Protein AF-A0A7R9L959-F1 (afdb_monomer)

Solvent-accessible surface area (backbone atoms only — not comparable to full-atom values): 9133 Å² total; per-residue (Å²): 113,77,64,61,58,56,49,59,54,50,55,50,51,53,50,53,58,52,48,51,63,54,48,69,73,56,46,63,72,57,65,75,70,68,84,83,78,97,58,91,73,80,45,83,84,72,53,54,70,70,58,52,45,56,57,59,67,69,55,82,43,63,62,61,57,57,52,44,44,70,73,40,75,67,43,30,55,50,46,50,56,55,34,36,68,31,40,66,49,68,44,78,71,66,51,75,53,90,87,46,72,68,85,47,48,67,58,52,50,60,53,53,72,45,27,76,47,47,74,46,76,47,59,92,59,58,88,54,86,70,50,72,66,35,51,50,53,49,49,56,57,49,50,53,46,61,55,67,74,76,115

pLDDT: mean 70.68, std 18.82, range [36.5, 96.06]

Secondary structure (DSSP, 8-state):
-HHHHHHHHHHHHHHHHHHHHHHHHHHHHHHTT-----S----GGGS-HHHHHHHHHT---HHHHHHHTTT-HHHHHHHHHHHHH--EEE-TTTS-STTPPP--HHHHHHHHTT-TT--EEE-TT--S---HHHHHHHHHHHHHHHHTT--

Nearest PDB structures (foldseek):
  1fs2-assembly1_C  TM=5.679E-01  e=2.704E-03  Homo sapiens
  6brp-assembly2_D  TM=5.091E-01  e=4.874E-02  Oryza sativa Japonica Group
  6brp-assembly1_B  TM=5.117E-01  e=6.509E-02  Oryza sativa Japonica Group
  6brq-assembly1_B  TM=5.100E-01  e=6.896E-02  Oryza sativa Japonica Group
  6brq-assembly2_D  TM=4.886E-01  e=6.509E-02  Oryza sativa Japonica Group

Foldseek 3Di:
DVVVVVVVVVVVVVLVVVVCVVCVPPVVVVVVPDPDDPDPPCDPVNDDLVVVLVVLLPDLEPVVLVVQCVPDPSSVVSSLVVQQPDQEEECQPHQPPPPRDQDALVNLLVSLVSNNNHQYYHCPPRPDDHDPSSVVSCVVSVVVNVVVVVD

Radius of gyration: 18.34 Å; Cα contacts (8 Å, |Δi|>4): 101; chains: 1; bounding box: 55×43×45 Å

Sequence (151 aa):
MKAEVQELSRERVLCDEYRNRYLDQNISDFVLSHKRVDESVATFDDLDDDVILHIFAQLENLVDQTVLELVCKRWQSLMARIWSTRSHLSFTSTFFRFEAPALKSETLFAILKKCLNLKSIDLKHVTNFLDFKALEIIGIICLFLFMAFLL

Organism: NCBI:txid1979941

Structure (mmCIF, N/CA/C/O backbone):
data_AF-A0A7R9L959-F1
#
_entry.id   AF-A0A7R9L959-F1
#
loop_
_atom_site.group_PDB
_atom_site.id
_atom_site.type_symbol
_atom_site.label_atom_id
_atom_site.label_alt_id
_atom_site.label_comp_id
_atom_site.label_asym_id
_atom_site.label_entity_id
_atom_site.label_seq_id
_atom_site.pdbx_PDB_ins_code
_atom_site.Cartn_x
_atom_site.Cartn_y
_atom_site.Cartn_z
_atom_site.occupancy
_atom_site.B_iso_or_equiv
_atom_site.auth_seq_id
_atom_site.auth_comp_id
_atom_site.auth_asym_id
_atom_site.auth_atom_id
_atom_site.pdbx_PDB_model_num
ATOM 1 N N . MET A 1 1 ? 5.484 25.513 8.652 1.00 47.25 1 MET A N 1
ATOM 2 C CA . MET A 1 1 ? 6.747 25.637 7.888 1.00 47.25 1 MET A CA 1
ATOM 3 C C . MET A 1 1 ? 7.966 24.954 8.516 1.00 47.25 1 MET A C 1
ATOM 5 O O . MET A 1 1 ? 8.517 24.099 7.848 1.00 47.25 1 MET A O 1
ATOM 9 N N . LYS A 1 2 ? 8.422 25.250 9.752 1.00 39.66 2 LYS A N 1
ATOM 10 C CA . LYS A 1 2 ? 9.581 24.514 10.332 1.00 39.66 2 LYS A CA 1
ATOM 11 C C . LYS A 1 2 ? 9.269 23.061 10.743 1.00 39.66 2 LYS A C 1
ATOM 13 O O . LYS A 1 2 ? 10.146 22.218 10.628 1.00 39.66 2 LYS A O 1
ATOM 18 N N . ALA A 1 3 ? 8.033 22.768 11.157 1.00 40.25 3 ALA A N 1
ATOM 19 C CA . ALA A 1 3 ? 7.613 21.419 11.554 1.00 40.25 3 ALA A CA 1
ATOM 20 C C . ALA A 1 3 ? 7.490 20.443 10.360 1.00 40.25 3 ALA A C 1
ATOM 22 O O . ALA A 1 3 ? 8.040 19.352 10.418 1.00 40.25 3 ALA A O 1
ATOM 23 N N . GLU A 1 4 ? 6.890 20.865 9.240 1.00 36.50 4 GLU A N 1
ATOM 24 C CA . GLU A 1 4 ? 6.737 20.025 8.031 1.00 36.50 4 GLU A CA 1
ATOM 25 C C . GLU A 1 4 ? 8.073 19.624 7.391 1.00 36.50 4 GLU A C 1
ATOM 27 O O . GLU A 1 4 ? 8.234 18.499 6.929 1.00 36.50 4 GLU A O 1
ATOM 32 N N . VAL A 1 5 ? 9.068 20.519 7.390 1.00 43.41 5 VAL A N 1
ATOM 33 C CA . VAL A 1 5 ? 10.411 20.210 6.860 1.00 43.41 5 VAL A CA 1
ATOM 34 C C . VAL A 1 5 ? 11.127 19.173 7.736 1.00 43.41 5 VAL A C 1
ATOM 36 O O . VAL A 1 5 ? 11.916 18.362 7.244 1.00 43.41 5 VAL A O 1
ATOM 39 N N . GLN A 1 6 ? 10.835 19.169 9.037 1.00 41.03 6 GLN A N 1
ATOM 40 C CA . GLN A 1 6 ? 11.422 18.241 9.999 1.00 41.03 6 GLN A CA 1
ATOM 41 C C . GLN A 1 6 ? 10.757 16.855 9.956 1.00 41.03 6 GLN A C 1
ATOM 43 O O . GLN A 1 6 ? 11.398 15.851 10.253 1.00 41.03 6 GLN A O 1
ATOM 48 N N . GLU A 1 7 ? 9.496 16.787 9.538 1.00 41.47 7 GLU A N 1
ATOM 49 C CA . GLU A 1 7 ? 8.744 15.541 9.363 1.00 41.47 7 GLU A CA 1
ATOM 50 C C . GLU A 1 7 ? 9.124 14.839 8.046 1.00 41.47 7 GLU A C 1
ATOM 52 O O . GLU A 1 7 ? 9.487 13.663 8.061 1.00 41.47 7 GLU A O 1
ATOM 57 N N . LEU A 1 8 ? 9.241 15.597 6.946 1.00 41.47 8 LEU A N 1
ATOM 58 C CA . LEU A 1 8 ? 9.732 15.110 5.644 1.00 41.47 8 LEU A CA 1
ATOM 59 C C . LEU A 1 8 ? 11.175 14.580 5.689 1.00 41.47 8 LEU A C 1
ATOM 61 O O . LEU A 1 8 ? 11.536 13.654 4.960 1.00 41.47 8 LEU A O 1
ATOM 65 N N . SER A 1 9 ? 12.028 15.171 6.530 1.00 41.94 9 SER A N 1
ATOM 66 C CA . SER A 1 9 ? 13.400 14.685 6.734 1.00 41.94 9 SER A CA 1
ATOM 67 C C . SER A 1 9 ? 13.437 13.408 7.577 1.00 41.94 9 SER A C 1
ATOM 69 O O . SER A 1 9 ? 14.272 12.544 7.326 1.00 41.94 9 SER A O 1
ATOM 71 N N . ARG A 1 10 ? 12.500 13.233 8.514 1.00 39.97 10 ARG A N 1
ATOM 72 C CA . ARG A 1 10 ? 12.392 12.029 9.350 1.00 39.97 10 ARG A CA 1
ATOM 73 C C . ARG A 1 10 ? 11.822 10.833 8.583 1.00 39.97 10 ARG A C 1
ATOM 75 O O . ARG A 1 10 ? 12.295 9.715 8.774 1.00 39.97 10 ARG A O 1
ATOM 82 N N . GLU A 1 11 ? 10.873 11.072 7.678 1.00 38.41 11 GLU A N 1
ATOM 83 C CA . GLU A 1 11 ? 10.348 10.050 6.762 1.00 38.41 11 GLU A CA 1
ATOM 84 C C . GLU A 1 11 ? 11.412 9.540 5.779 1.00 38.41 11 GLU A C 1
ATOM 86 O O . GLU A 1 11 ? 11.492 8.333 5.547 1.00 38.41 11 GLU A O 1
ATOM 91 N N . ARG A 1 12 ? 12.283 10.421 5.258 1.00 41.56 12 ARG A N 1
ATOM 92 C CA . ARG A 1 12 ? 13.415 10.003 4.406 1.00 41.56 12 ARG A CA 1
ATOM 93 C C . ARG A 1 12 ? 14.405 9.112 5.146 1.00 41.56 12 ARG A C 1
ATOM 95 O O . ARG A 1 12 ? 14.790 8.079 4.614 1.00 41.56 12 ARG A O 1
ATOM 102 N N . VAL A 1 13 ? 14.766 9.477 6.377 1.00 46.50 13 VAL A N 1
ATOM 103 C CA . VAL A 1 13 ? 15.719 8.702 7.189 1.00 46.50 13 VAL A CA 1
ATOM 104 C C . VAL A 1 13 ? 15.177 7.304 7.495 1.00 46.50 13 VAL A C 1
ATOM 106 O O . VAL A 1 13 ? 15.909 6.329 7.365 1.00 46.50 13 VAL A O 1
ATOM 109 N N . LEU A 1 14 ? 13.887 7.182 7.827 1.00 45.12 14 LEU A N 1
ATOM 110 C CA . LEU A 1 14 ? 13.252 5.877 8.037 1.00 45.12 14 LEU A CA 1
ATOM 111 C C . LEU A 1 14 ? 13.195 5.043 6.750 1.00 45.12 14 LEU A C 1
ATOM 113 O O . LEU A 1 14 ? 13.412 3.836 6.817 1.00 45.12 14 LEU A O 1
ATOM 117 N N . CYS A 1 15 ? 12.953 5.661 5.588 1.00 48.62 15 CYS A N 1
ATOM 118 C CA . CYS A 1 15 ? 12.995 4.963 4.299 1.00 48.62 15 CYS A CA 1
ATOM 119 C C . CYS A 1 15 ? 14.398 4.442 3.971 1.00 48.62 15 CYS A C 1
ATOM 121 O O . CYS A 1 15 ? 14.521 3.302 3.534 1.00 48.62 15 CYS A O 1
ATOM 123 N N . ASP A 1 16 ? 15.447 5.230 4.215 1.00 41.59 16 ASP A N 1
ATOM 124 C CA . ASP A 1 16 ? 16.832 4.820 3.959 1.00 41.59 16 ASP A CA 1
ATOM 125 C C . ASP A 1 16 ? 17.279 3.699 4.911 1.00 41.59 16 ASP A C 1
ATOM 127 O O . ASP A 1 16 ? 17.926 2.738 4.495 1.00 41.59 16 ASP A O 1
ATOM 131 N N . GLU A 1 17 ? 16.876 3.761 6.180 1.00 48.75 17 GLU A N 1
ATOM 132 C CA . GLU A 1 17 ? 17.204 2.730 7.167 1.00 48.75 17 GLU A CA 1
ATOM 133 C C . GLU A 1 17 ? 16.477 1.400 6.888 1.00 48.75 17 GLU A C 1
ATOM 135 O O . GLU A 1 17 ? 17.056 0.322 7.045 1.00 48.75 17 GLU A O 1
ATOM 140 N N . TYR A 1 18 ? 15.225 1.464 6.421 1.00 46.84 18 TYR A N 1
ATOM 141 C CA . TYR A 1 18 ? 14.450 0.288 6.013 1.00 46.84 18 TYR A CA 1
ATOM 142 C C . TYR A 1 18 ? 14.968 -0.304 4.694 1.00 46.84 18 TYR A C 1
ATOM 144 O O . TYR A 1 18 ? 15.086 -1.523 4.561 1.00 46.84 18 TYR A O 1
ATOM 152 N N . ARG A 1 19 ? 15.347 0.563 3.745 1.00 46.56 19 ARG A N 1
ATOM 153 C CA . ARG A 1 19 ? 15.985 0.202 2.473 1.00 46.56 19 ARG A CA 1
ATOM 154 C C . ARG A 1 19 ? 17.288 -0.559 2.699 1.00 46.56 19 ARG A C 1
ATOM 156 O O . ARG A 1 19 ? 17.467 -1.625 2.119 1.00 46.56 19 ARG A O 1
ATOM 163 N N . ASN A 1 20 ? 18.160 -0.064 3.574 1.00 48.34 20 ASN A N 1
ATOM 164 C CA . ASN A 1 20 ? 19.446 -0.710 3.844 1.00 48.34 20 ASN A CA 1
ATOM 165 C C . ASN A 1 20 ? 19.270 -2.085 4.512 1.00 48.34 20 ASN A C 1
ATOM 167 O O . ASN A 1 20 ? 19.891 -3.052 4.083 1.00 48.34 20 ASN A O 1
ATOM 171 N N . ARG A 1 21 ? 18.339 -2.229 5.470 1.00 53.69 21 ARG A N 1
ATOM 172 C CA . ARG A 1 21 ? 18.080 -3.534 6.114 1.00 53.69 21 ARG A CA 1
ATOM 173 C C . ARG A 1 21 ? 17.546 -4.606 5.160 1.00 53.69 21 ARG A C 1
ATOM 175 O O . ARG A 1 21 ? 17.832 -5.782 5.368 1.00 53.69 21 ARG A O 1
ATOM 182 N N . TYR A 1 22 ? 16.763 -4.227 4.149 1.00 46.50 22 TYR A N 1
ATOM 183 C CA . TYR A 1 22 ? 16.167 -5.185 3.209 1.00 46.50 22 TYR A CA 1
ATOM 184 C C . TYR A 1 22 ? 17.113 -5.566 2.062 1.00 46.50 22 TYR A C 1
ATOM 186 O O . TYR A 1 22 ? 17.120 -6.717 1.624 1.00 46.50 22 TYR A O 1
ATOM 194 N N . LEU A 1 23 ? 17.925 -4.614 1.587 1.00 51.03 23 LEU A N 1
ATOM 195 C CA . LEU A 1 23 ? 18.895 -4.851 0.515 1.00 51.03 23 LEU A CA 1
ATOM 196 C C . LEU A 1 23 ? 20.088 -5.691 1.004 1.00 51.03 23 LEU A C 1
ATOM 198 O O . LEU A 1 23 ? 20.521 -6.586 0.278 1.00 51.03 23 LEU A O 1
ATOM 202 N N . ASP A 1 24 ? 20.559 -5.473 2.237 1.00 49.97 24 ASP A N 1
ATOM 203 C CA . ASP A 1 24 ? 21.745 -6.161 2.770 1.00 49.97 24 ASP A CA 1
ATOM 204 C C . ASP A 1 24 ? 21.529 -7.666 3.003 1.00 49.97 24 ASP A C 1
ATOM 206 O O . ASP A 1 24 ? 22.473 -8.444 2.880 1.00 49.97 24 ASP A O 1
ATOM 210 N N . GLN A 1 25 ? 20.299 -8.106 3.300 1.00 47.03 25 GLN A N 1
ATOM 211 C CA . GLN A 1 25 ? 20.020 -9.520 3.594 1.00 47.03 25 GLN A CA 1
ATOM 212 C C . GLN A 1 25 ? 19.622 -10.363 2.375 1.00 47.03 25 GLN A C 1
ATOM 214 O O . GLN A 1 25 ? 19.789 -11.575 2.427 1.00 47.03 25 GLN A O 1
ATOM 219 N N . ASN A 1 26 ? 19.124 -9.766 1.283 1.00 47.81 26 ASN A N 1
ATOM 220 C CA . ASN A 1 26 ? 18.545 -10.533 0.166 1.00 47.81 26 ASN A CA 1
ATOM 221 C C . ASN A 1 26 ? 19.294 -10.395 -1.172 1.00 47.81 26 ASN A C 1
ATOM 223 O O . ASN A 1 26 ? 19.163 -11.266 -2.030 1.00 47.81 26 ASN A O 1
ATOM 227 N N . ILE A 1 27 ? 20.078 -9.331 -1.386 1.00 52.22 27 ILE A N 1
ATOM 228 C CA . ILE A 1 27 ? 20.747 -9.108 -2.683 1.00 52.22 27 ILE A 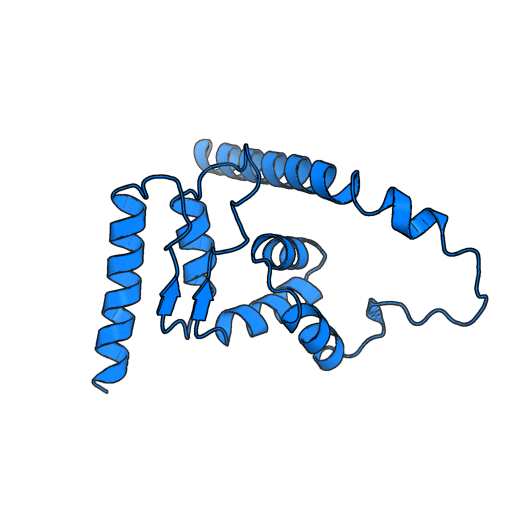CA 1
ATOM 229 C C . ILE A 1 27 ? 22.098 -9.820 -2.765 1.00 52.22 27 ILE A C 1
ATOM 231 O O . ILE A 1 27 ? 22.450 -10.330 -3.831 1.00 52.22 27 ILE A O 1
ATOM 235 N N . SER A 1 28 ? 22.838 -9.890 -1.654 1.00 50.97 28 SER A N 1
ATOM 236 C CA . SER A 1 28 ? 24.189 -10.467 -1.635 1.00 50.97 28 SER A CA 1
ATOM 237 C C . SER A 1 28 ? 24.202 -11.926 -2.111 1.00 50.97 28 SER A C 1
ATOM 239 O O . SER A 1 28 ? 25.038 -12.298 -2.935 1.00 50.97 28 SER A O 1
ATOM 241 N N . ASP A 1 29 ? 23.227 -12.730 -1.684 1.00 50.69 29 ASP A N 1
ATOM 242 C CA . ASP A 1 29 ? 23.160 -14.155 -2.034 1.00 50.69 29 ASP A CA 1
ATOM 243 C C . ASP A 1 29 ? 22.662 -14.393 -3.469 1.00 50.69 29 ASP A C 1
ATOM 245 O O . ASP A 1 29 ? 23.081 -15.341 -4.137 1.00 50.69 29 ASP A O 1
ATOM 249 N N . PHE A 1 30 ? 21.816 -13.502 -3.991 1.00 51.12 30 PHE A N 1
ATOM 250 C CA . PHE A 1 30 ? 21.276 -13.622 -5.344 1.00 51.12 30 PHE A CA 1
ATOM 251 C C . PHE A 1 30 ? 22.302 -13.210 -6.413 1.00 51.12 30 PHE A C 1
ATOM 253 O O . PHE A 1 30 ? 22.508 -13.931 -7.392 1.00 51.12 30 PHE A O 1
ATOM 260 N N . VAL A 1 31 ? 23.010 -12.094 -6.203 1.00 53.72 31 VAL A N 1
ATOM 261 C CA . VAL A 1 31 ? 23.960 -11.522 -7.179 1.00 53.72 31 VAL A CA 1
ATOM 262 C C . VAL A 1 31 ? 25.221 -12.378 -7.345 1.00 53.72 31 VAL A C 1
ATOM 264 O O . VAL A 1 31 ? 25.792 -12.429 -8.435 1.00 53.72 31 VAL A O 1
ATOM 267 N N . LEU A 1 32 ? 25.645 -13.108 -6.309 1.00 52.00 32 LEU A N 1
ATOM 268 C CA . LEU A 1 32 ? 26.850 -13.947 -6.366 1.00 52.00 32 LEU A CA 1
ATOM 269 C C . LEU A 1 32 ? 26.670 -15.258 -7.158 1.00 52.00 32 LEU A C 1
ATOM 271 O O . LEU A 1 32 ? 27.669 -15.888 -7.509 1.00 52.00 32 LEU A O 1
ATOM 275 N N . SER A 1 33 ? 25.433 -15.660 -7.480 1.00 52.12 33 SER A N 1
ATOM 276 C CA . SER A 1 33 ? 25.145 -16.949 -8.134 1.00 52.12 33 SER A CA 1
ATOM 277 C C . SER A 1 33 ? 25.050 -16.899 -9.668 1.00 52.12 33 SER A C 1
ATOM 279 O O . SER A 1 33 ? 25.202 -17.935 -10.314 1.00 52.12 33 SER A O 1
ATOM 281 N N . HIS A 1 34 ? 24.872 -15.724 -10.284 1.00 54.03 34 HIS A N 1
ATOM 282 C CA . HIS A 1 34 ? 24.628 -15.604 -11.729 1.00 54.03 34 HIS A CA 1
ATOM 283 C C . HIS A 1 34 ? 25.808 -14.957 -12.469 1.00 54.03 34 HIS A C 1
ATOM 285 O O . HIS A 1 34 ? 25.824 -13.767 -12.784 1.00 54.03 34 HIS A O 1
ATOM 291 N N . LYS A 1 35 ? 26.829 -15.766 -12.779 1.00 51.34 35 LYS A N 1
ATOM 292 C CA . LYS A 1 35 ? 27.913 -15.373 -13.693 1.00 51.34 35 LYS A CA 1
ATOM 293 C C . LYS A 1 35 ? 27.463 -15.474 -15.160 1.00 51.34 35 LYS A C 1
ATOM 295 O O . LYS A 1 35 ? 27.282 -16.571 -15.667 1.00 51.34 35 LYS A O 1
ATOM 300 N N . ARG A 1 36 ? 27.397 -14.294 -15.794 1.00 60.00 36 ARG A N 1
ATOM 301 C CA . ARG A 1 36 ? 27.484 -13.925 -17.229 1.00 60.00 36 ARG A CA 1
ATOM 302 C C . ARG A 1 36 ? 26.728 -14.783 -18.255 1.00 60.00 36 ARG A C 1
ATOM 304 O O . ARG A 1 36 ? 27.211 -15.833 -18.666 1.00 60.00 36 ARG A O 1
ATOM 311 N N . VAL A 1 37 ? 25.664 -14.196 -18.804 1.00 50.97 37 VAL A N 1
ATOM 312 C CA . VAL A 1 37 ? 25.162 -14.483 -20.154 1.00 50.97 37 VAL A CA 1
ATOM 313 C C . VAL A 1 37 ? 25.296 -13.195 -20.973 1.00 50.97 37 VAL A C 1
ATOM 315 O O . VAL A 1 37 ? 24.756 -12.163 -20.584 1.00 50.97 37 VAL A O 1
ATOM 318 N N . ASP A 1 38 ? 26.085 -13.255 -22.047 1.00 56.78 38 ASP A N 1
ATOM 319 C CA . ASP A 1 38 ? 26.201 -12.225 -23.087 1.00 56.78 38 ASP A CA 1
ATOM 320 C C . ASP A 1 38 ? 25.104 -12.491 -24.134 1.00 56.78 38 ASP A C 1
ATOM 322 O O . ASP A 1 38 ? 25.306 -13.211 -25.105 1.00 56.78 38 ASP A O 1
ATOM 326 N N . GLU A 1 39 ? 23.921 -11.940 -23.900 1.00 53.19 39 GLU A N 1
ATOM 327 C CA . GLU A 1 39 ? 22.833 -11.726 -24.864 1.00 53.19 39 GLU A CA 1
ATOM 328 C C . GLU A 1 39 ? 22.238 -10.366 -24.488 1.00 53.19 39 GLU A C 1
ATOM 330 O O . GLU A 1 39 ? 22.351 -9.990 -23.324 1.00 53.19 39 GLU A O 1
ATOM 335 N N . SER A 1 40 ? 21.680 -9.583 -25.421 1.00 56.38 40 SER A N 1
ATOM 336 C CA . SER A 1 40 ? 2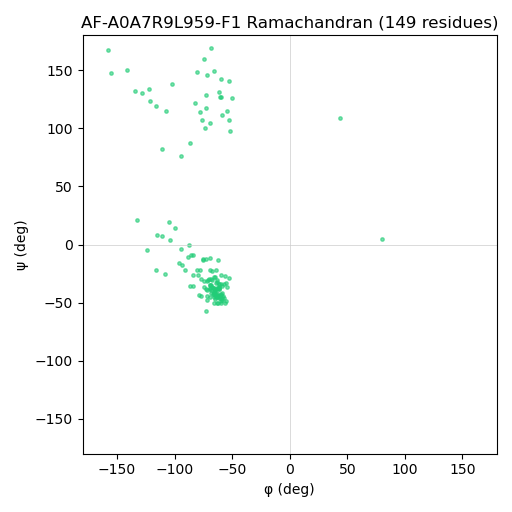1.096 -8.268 -25.105 1.00 56.38 40 SER A CA 1
ATOM 337 C C . SER A 1 40 ? 20.111 -8.419 -23.946 1.00 56.38 40 SER A C 1
ATOM 339 O O . SER A 1 40 ? 18.995 -8.899 -24.148 1.00 56.38 40 SER A O 1
ATOM 341 N N . VAL A 1 41 ? 20.563 -8.117 -22.727 1.00 56.38 41 VAL A N 1
ATOM 342 C CA . VAL A 1 41 ? 19.833 -8.485 -21.520 1.00 56.38 41 VAL A CA 1
ATOM 343 C C . VAL A 1 41 ? 18.601 -7.612 -21.530 1.00 56.38 41 VAL A C 1
ATOM 345 O O . VAL A 1 41 ? 18.720 -6.415 -21.284 1.00 56.38 41 VAL A O 1
ATOM 348 N N . ALA A 1 42 ? 17.452 -8.200 -21.871 1.00 63.69 42 ALA A N 1
ATOM 349 C CA . ALA A 1 42 ? 16.167 -7.565 -21.665 1.00 63.69 42 ALA A CA 1
ATOM 350 C C . ALA A 1 42 ? 16.145 -7.155 -20.194 1.00 63.69 42 ALA A C 1
ATOM 352 O O . ALA A 1 42 ? 16.160 -7.993 -19.286 1.00 63.69 42 ALA A O 1
ATOM 353 N N . THR A 1 43 ? 16.263 -5.857 -19.968 1.00 80.12 43 THR A N 1
ATOM 354 C CA . THR A 1 43 ? 16.253 -5.298 -18.632 1.00 80.12 43 THR A CA 1
ATOM 355 C C . THR A 1 43 ? 14.820 -5.344 -18.130 1.00 80.12 43 THR A C 1
ATOM 357 O O . THR A 1 43 ? 13.867 -5.427 -18.905 1.00 80.12 43 THR A O 1
ATOM 360 N N . PHE A 1 44 ? 14.631 -5.277 -16.814 1.00 79.81 44 PHE A N 1
ATOM 361 C CA . PHE A 1 44 ? 13.280 -5.176 -16.260 1.00 79.81 44 PHE A CA 1
ATOM 362 C C . PHE A 1 44 ? 12.515 -3.967 -16.836 1.00 79.81 44 PHE A C 1
ATOM 364 O O . PHE A 1 44 ? 11.291 -3.995 -16.941 1.00 79.81 44 PHE A O 1
ATOM 371 N N . ASP A 1 45 ? 13.240 -2.924 -17.251 1.00 83.62 45 ASP A N 1
ATOM 372 C CA . ASP A 1 45 ? 12.674 -1.734 -17.878 1.00 83.62 45 ASP A CA 1
ATOM 373 C C . ASP A 1 45 ? 12.106 -2.000 -19.284 1.00 83.62 45 ASP A C 1
ATOM 375 O O . ASP A 1 45 ? 11.211 -1.270 -19.710 1.00 83.62 45 ASP A O 1
ATOM 379 N N . ASP A 1 46 ? 12.538 -3.066 -19.961 1.00 87.81 46 ASP A N 1
ATOM 380 C CA . ASP A 1 46 ? 12.056 -3.450 -21.295 1.00 87.81 46 ASP A CA 1
ATOM 381 C C . ASP A 1 46 ? 10.758 -4.278 -21.256 1.00 87.81 46 ASP A C 1
ATOM 383 O O . ASP A 1 46 ? 10.151 -4.530 -22.295 1.00 87.81 46 ASP A O 1
ATOM 387 N N . LEU A 1 47 ? 10.314 -4.713 -20.070 1.00 90.38 47 LEU A N 1
ATOM 388 C CA . LEU A 1 47 ? 9.068 -5.467 -19.909 1.00 90.38 47 LEU A CA 1
ATOM 389 C C . LEU A 1 47 ? 7.847 -4.567 -20.106 1.00 90.38 47 LEU A C 1
ATOM 391 O O . LEU A 1 47 ? 7.855 -3.416 -19.678 1.00 90.38 47 LEU A O 1
ATOM 395 N N . ASP A 1 48 ? 6.762 -5.107 -20.661 1.00 94.38 48 ASP A N 1
ATOM 396 C CA . ASP A 1 48 ? 5.478 -4.406 -20.732 1.00 94.38 48 ASP A CA 1
ATOM 397 C C . ASP A 1 48 ? 4.870 -4.181 -19.339 1.00 94.38 48 ASP A C 1
ATOM 399 O O . ASP A 1 48 ? 5.012 -4.999 -18.425 1.00 94.38 48 ASP A O 1
ATOM 403 N N . ASP A 1 49 ? 4.120 -3.086 -19.193 1.00 95.06 49 ASP A N 1
ATOM 404 C CA . ASP A 1 49 ? 3.442 -2.727 -17.940 1.00 95.06 49 ASP A CA 1
ATOM 405 C C . ASP A 1 49 ? 2.545 -3.856 -17.411 1.00 95.06 49 ASP A C 1
ATOM 407 O O . ASP A 1 49 ? 2.484 -4.072 -16.202 1.00 95.06 49 ASP A O 1
ATOM 411 N N . ASP A 1 50 ? 1.880 -4.600 -18.297 1.00 93.56 50 ASP A N 1
ATOM 412 C CA . ASP A 1 50 ? 1.000 -5.707 -17.913 1.00 93.56 50 ASP A CA 1
ATOM 413 C C . ASP A 1 50 ? 1.780 -6.898 -17.334 1.00 93.56 50 ASP A C 1
ATOM 415 O O . ASP A 1 50 ? 1.323 -7.532 -16.380 1.00 93.56 50 ASP A O 1
ATOM 419 N N . VAL A 1 51 ? 2.989 -7.163 -17.841 1.00 93.62 51 VAL A N 1
ATOM 420 C CA . VAL A 1 51 ? 3.880 -8.202 -17.301 1.00 93.62 51 VAL A CA 1
ATOM 421 C C . VAL A 1 51 ? 4.388 -7.787 -15.924 1.00 93.62 51 VAL A C 1
ATOM 423 O O . VAL A 1 51 ? 4.338 -8.574 -14.979 1.00 93.62 51 VAL A O 1
ATOM 426 N N . ILE A 1 52 ? 4.813 -6.530 -15.781 1.00 93.88 52 ILE A N 1
ATOM 427 C CA . ILE A 1 52 ? 5.273 -5.979 -14.502 1.00 93.88 52 ILE A CA 1
ATOM 428 C C . ILE A 1 52 ? 4.147 -6.019 -13.462 1.00 93.88 52 ILE A C 1
ATOM 430 O O . ILE A 1 52 ? 4.365 -6.448 -12.330 1.00 93.88 52 ILE A O 1
ATOM 434 N N . LEU A 1 53 ? 2.927 -5.633 -13.844 1.00 93.69 53 LEU A N 1
ATOM 435 C CA . LEU A 1 53 ? 1.752 -5.726 -12.977 1.00 93.69 53 LEU A CA 1
ATOM 436 C C . LEU A 1 53 ? 1.478 -7.157 -12.541 1.00 93.69 53 LEU A C 1
ATOM 438 O O . LEU A 1 53 ? 1.191 -7.382 -11.366 1.00 93.69 53 LEU A O 1
ATOM 442 N N . HIS A 1 54 ? 1.577 -8.115 -13.464 1.00 91.94 54 HIS A N 1
ATOM 443 C CA . HIS A 1 54 ? 1.390 -9.521 -13.140 1.00 91.94 54 HIS A CA 1
ATOM 444 C C . HIS A 1 54 ? 2.413 -9.997 -12.103 1.00 91.94 54 HIS A C 1
ATOM 446 O O . HIS A 1 54 ? 2.022 -10.651 -11.139 1.00 91.94 54 HIS A O 1
ATOM 452 N N . ILE A 1 55 ? 3.687 -9.612 -12.248 1.00 93.00 55 ILE A N 1
ATOM 453 C CA . ILE A 1 55 ? 4.755 -9.915 -11.281 1.00 93.00 55 ILE A CA 1
ATOM 454 C C . ILE A 1 55 ? 4.457 -9.267 -9.922 1.00 93.00 55 ILE A C 1
ATOM 456 O O . ILE A 1 55 ? 4.470 -9.944 -8.896 1.00 93.00 55 ILE A O 1
ATOM 460 N N . PHE A 1 56 ? 4.145 -7.969 -9.895 1.00 93.69 56 PHE A N 1
ATOM 461 C CA . PHE A 1 56 ? 3.869 -7.236 -8.654 1.00 93.69 56 PHE A CA 1
ATOM 462 C C . PHE A 1 56 ? 2.633 -7.760 -7.915 1.00 93.69 56 PHE A C 1
ATOM 464 O O . PHE A 1 56 ? 2.595 -7.746 -6.682 1.00 93.69 56 PHE A O 1
ATOM 471 N N . ALA A 1 57 ? 1.632 -8.249 -8.649 1.00 89.25 57 ALA A N 1
ATOM 472 C CA . ALA A 1 57 ? 0.431 -8.847 -8.078 1.00 89.25 57 ALA A CA 1
ATOM 473 C C . ALA A 1 57 ? 0.706 -10.172 -7.345 1.00 89.25 57 ALA A C 1
ATOM 475 O O . ALA A 1 57 ? -0.069 -10.519 -6.457 1.00 89.25 57 ALA A O 1
ATOM 476 N N . GLN A 1 58 ? 1.803 -10.877 -7.659 1.00 89.06 58 GLN A N 1
ATOM 477 C CA . GLN A 1 58 ? 2.207 -12.096 -6.938 1.00 89.06 58 GLN A CA 1
ATOM 478 C C . GLN A 1 58 ? 2.821 -11.810 -5.561 1.00 89.06 58 GLN A C 1
ATOM 480 O O . GLN A 1 58 ? 3.009 -12.727 -4.765 1.00 89.06 58 GLN A O 1
ATOM 485 N N . LEU A 1 59 ? 3.165 -10.555 -5.256 1.00 86.38 59 LEU A N 1
ATOM 486 C CA . LEU A 1 59 ? 3.714 -10.211 -3.950 1.00 86.38 59 LEU A CA 1
ATOM 487 C C . LEU A 1 59 ? 2.595 -10.188 -2.908 1.00 86.38 59 LEU A C 1
ATOM 489 O O . LEU A 1 59 ? 1.788 -9.266 -2.856 1.00 86.38 59 LEU A O 1
ATOM 493 N N . GLU A 1 60 ? 2.551 -11.185 -2.036 1.00 79.44 60 GLU A N 1
ATOM 494 C CA . GLU A 1 60 ? 1.544 -11.231 -0.968 1.00 79.44 60 GLU A CA 1
ATOM 495 C C . GLU A 1 60 ? 1.885 -10.294 0.202 1.00 79.44 60 GLU A C 1
ATOM 497 O O . GLU A 1 60 ? 1.008 -9.869 0.956 1.00 79.44 60 GLU A O 1
ATOM 502 N N . ASN A 1 61 ? 3.162 -9.934 0.356 1.00 80.31 61 ASN A N 1
ATOM 503 C CA . ASN A 1 61 ? 3.628 -9.085 1.443 1.00 80.31 61 ASN A CA 1
ATOM 504 C C . ASN A 1 61 ? 3.412 -7.591 1.137 1.00 80.31 61 ASN A C 1
ATOM 506 O O . ASN A 1 61 ? 3.950 -7.038 0.176 1.00 80.31 61 ASN A O 1
ATOM 510 N N . LEU A 1 62 ? 2.665 -6.910 2.014 1.00 82.81 62 LEU A N 1
ATOM 511 C CA . LEU A 1 62 ? 2.385 -5.473 1.913 1.00 82.81 62 LEU A CA 1
ATOM 512 C C . LEU A 1 62 ? 3.638 -4.595 2.025 1.00 82.81 62 LEU A C 1
ATOM 514 O O . LEU A 1 62 ? 3.675 -3.510 1.438 1.00 82.81 62 LEU A O 1
ATOM 518 N N . VAL A 1 63 ? 4.653 -5.040 2.772 1.00 81.06 63 VAL A N 1
ATOM 519 C CA . VAL A 1 63 ? 5.922 -4.311 2.906 1.00 81.06 63 VAL A CA 1
ATOM 520 C C . VAL A 1 63 ? 6.633 -4.272 1.561 1.00 81.06 63 VAL A C 1
ATOM 522 O O . VAL A 1 63 ? 6.969 -3.187 1.093 1.00 81.06 63 VAL A O 1
ATOM 525 N N . ASP A 1 64 ? 6.780 -5.427 0.911 1.00 83.69 64 ASP A N 1
ATOM 526 C CA . ASP A 1 64 ? 7.450 -5.540 -0.389 1.00 83.69 64 ASP A CA 1
ATOM 527 C C . ASP A 1 64 ? 6.759 -4.660 -1.431 1.00 83.69 64 ASP A C 1
ATOM 529 O O . ASP A 1 64 ? 7.401 -3.876 -2.125 1.00 83.69 64 ASP A O 1
ATOM 533 N N . GLN A 1 65 ? 5.428 -4.696 -1.458 1.00 88.19 65 GLN A N 1
ATOM 534 C CA . GLN A 1 65 ? 4.627 -3.845 -2.336 1.00 88.19 65 GLN A CA 1
ATOM 535 C C . GLN A 1 65 ? 4.810 -2.349 -2.069 1.00 88.19 65 GLN A C 1
ATOM 537 O O . GLN A 1 65 ? 4.850 -1.559 -3.009 1.00 88.19 65 GLN A O 1
ATOM 542 N N . THR A 1 66 ? 4.953 -1.947 -0.805 1.00 85.44 66 THR A N 1
ATOM 543 C CA . THR A 1 66 ? 5.219 -0.544 -0.458 1.00 85.44 66 THR A CA 1
ATOM 544 C C . THR A 1 66 ? 6.625 -0.126 -0.896 1.00 85.44 66 THR A C 1
ATOM 546 O O . THR A 1 66 ? 6.817 1.004 -1.337 1.00 85.44 66 THR A O 1
ATOM 549 N N . VAL A 1 67 ? 7.606 -1.034 -0.835 1.00 86.88 67 VAL A N 1
ATOM 550 C CA . VAL A 1 67 ? 8.976 -0.780 -1.312 1.00 86.88 67 VAL A CA 1
ATOM 551 C C . VAL A 1 67 ? 9.016 -0.611 -2.833 1.00 86.88 67 VAL A C 1
ATOM 553 O O . VAL A 1 67 ? 9.742 0.258 -3.315 1.00 86.88 67 VAL A O 1
ATOM 556 N N . LEU A 1 68 ? 8.204 -1.357 -3.593 1.00 89.69 68 LEU A N 1
ATOM 557 C CA . LEU A 1 68 ? 8.125 -1.199 -5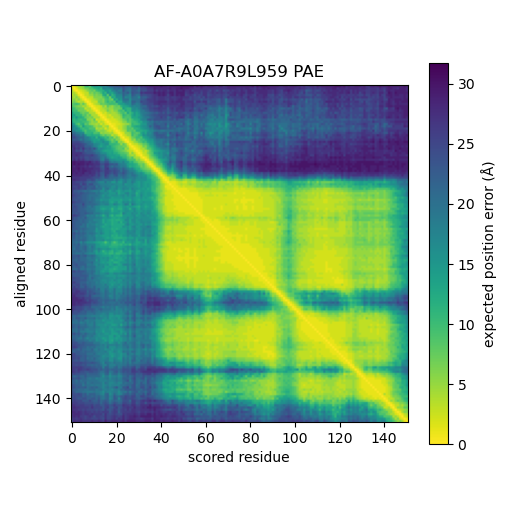.052 1.00 89.69 68 LEU A CA 1
ATOM 558 C C . LEU A 1 68 ? 7.758 0.231 -5.478 1.00 89.69 68 LEU A C 1
ATOM 560 O O . LEU A 1 68 ? 8.267 0.726 -6.483 1.00 89.69 68 LEU A O 1
ATOM 564 N N . GLU A 1 69 ? 6.921 0.925 -4.702 1.00 89.69 69 GLU A N 1
ATOM 565 C CA . GLU A 1 69 ? 6.547 2.319 -4.979 1.00 89.69 69 GLU A CA 1
ATOM 566 C C . GLU A 1 69 ? 7.733 3.291 -4.907 1.00 89.69 69 GLU A C 1
ATOM 568 O O . GLU A 1 69 ? 7.674 4.375 -5.488 1.00 89.69 69 GLU A O 1
ATOM 573 N N . LEU A 1 70 ? 8.804 2.919 -4.200 1.00 87.69 70 LEU A N 1
ATOM 574 C CA . LEU A 1 70 ? 9.986 3.755 -3.991 1.00 87.69 70 LEU A CA 1
ATOM 575 C C . LEU A 1 70 ? 11.042 3.593 -5.092 1.00 87.69 70 LEU A C 1
ATOM 577 O O . LEU A 1 70 ? 11.996 4.368 -5.129 1.00 87.69 70 LEU A O 1
ATOM 581 N N . VAL A 1 71 ? 10.901 2.599 -5.976 1.00 90.38 71 VAL A N 1
ATOM 582 C CA . VAL A 1 71 ? 11.933 2.257 -6.968 1.00 90.38 71 VAL A CA 1
ATOM 583 C C . VAL A 1 71 ? 12.004 3.296 -8.083 1.00 90.38 71 VAL A C 1
ATOM 585 O O . VAL A 1 71 ? 13.052 3.897 -8.311 1.00 90.38 71 VAL A O 1
ATOM 588 N N . CYS A 1 72 ? 10.893 3.535 -8.781 1.00 92.44 72 CYS A N 1
ATOM 589 C CA . CYS A 1 72 ? 10.811 4.553 -9.824 1.00 92.44 72 CYS A CA 1
ATOM 590 C C . CYS A 1 72 ? 9.358 4.995 -10.061 1.00 92.44 72 CYS A C 1
ATOM 592 O O . CYS A 1 72 ? 8.405 4.340 -9.634 1.00 92.44 72 CYS A O 1
ATOM 594 N N . LYS A 1 73 ? 9.167 6.101 -10.796 1.00 94.06 73 LYS A N 1
ATOM 595 C CA . LYS A 1 73 ? 7.829 6.656 -11.088 1.00 94.06 73 LYS A CA 1
ATOM 596 C C . LYS A 1 73 ? 6.920 5.679 -11.837 1.00 94.06 73 LYS A C 1
ATOM 598 O O . LYS A 1 73 ? 5.711 5.677 -11.620 1.00 94.06 73 LYS A O 1
ATOM 603 N N . ARG A 1 74 ? 7.499 4.850 -12.712 1.00 94.88 74 ARG A N 1
ATOM 604 C CA . ARG A 1 74 ? 6.756 3.825 -13.451 1.00 94.88 74 ARG A CA 1
ATOM 605 C C . ARG A 1 74 ? 6.171 2.799 -12.483 1.00 94.88 74 ARG A C 1
ATOM 607 O O . ARG A 1 74 ? 4.968 2.573 -12.498 1.00 94.88 74 ARG A O 1
ATOM 614 N N . TRP A 1 75 ? 6.992 2.267 -11.580 1.00 95.38 75 TRP A N 1
ATOM 615 C CA . TRP A 1 75 ? 6.553 1.283 -10.589 1.00 95.38 75 TRP A CA 1
ATOM 616 C C . TRP A 1 75 ? 5.535 1.876 -9.619 1.00 95.38 75 TRP A C 1
ATOM 618 O O . TRP A 1 75 ? 4.539 1.229 -9.320 1.00 95.38 75 TRP A O 1
ATOM 628 N N . GLN A 1 76 ? 5.716 3.134 -9.210 1.00 94.56 76 GLN A N 1
ATOM 629 C CA . GLN A 1 76 ? 4.736 3.853 -8.397 1.00 94.56 76 GLN A CA 1
ATOM 630 C C . GLN A 1 76 ? 3.354 3.918 -9.073 1.00 94.56 76 GLN A C 1
ATOM 632 O O . GLN A 1 76 ? 2.341 3.637 -8.432 1.00 94.56 76 GLN A O 1
ATOM 637 N N . SER A 1 77 ? 3.303 4.245 -10.369 1.00 96.06 77 SER A N 1
ATOM 638 C CA . SER A 1 77 ? 2.054 4.283 -11.146 1.00 96.06 77 SER A CA 1
ATOM 639 C C . SER A 1 77 ? 1.397 2.901 -11.256 1.00 96.06 77 SER A C 1
ATOM 641 O O . SER A 1 77 ? 0.191 2.754 -11.046 1.00 96.06 77 SER A O 1
ATOM 643 N N . LEU A 1 78 ? 2.191 1.859 -11.521 1.00 95.75 78 LEU A N 1
ATOM 644 C CA . LEU A 1 78 ? 1.696 0.482 -11.610 1.00 95.75 78 LEU A CA 1
ATOM 645 C C . LEU A 1 78 ? 1.183 -0.027 -10.260 1.00 95.75 78 LEU A C 1
ATOM 647 O O . LEU A 1 78 ? 0.087 -0.579 -10.180 1.00 95.75 78 LEU A O 1
ATOM 651 N N . MET A 1 79 ? 1.908 0.242 -9.176 1.00 95.00 79 MET A N 1
ATOM 652 C CA . MET A 1 79 ? 1.459 -0.090 -7.829 1.00 95.00 79 MET A CA 1
ATOM 653 C C . MET A 1 79 ? 0.163 0.634 -7.464 1.00 95.00 79 MET A C 1
ATOM 655 O O . MET A 1 79 ? -0.724 0.014 -6.888 1.00 95.00 79 MET A O 1
ATOM 659 N N . ALA A 1 80 ? -0.022 1.898 -7.857 1.00 94.06 80 ALA A N 1
ATOM 660 C CA . ALA A 1 80 ? -1.289 2.602 -7.645 1.00 94.06 80 ALA A CA 1
ATOM 661 C C . ALA A 1 80 ? -2.486 1.895 -8.324 1.00 94.06 80 ALA A C 1
ATOM 663 O O . ALA A 1 80 ? -3.580 1.833 -7.753 1.00 94.06 80 ALA A O 1
ATOM 664 N N . ARG A 1 81 ? -2.284 1.283 -9.501 1.00 94.44 81 ARG A N 1
ATOM 665 C CA . ARG A 1 81 ? -3.306 0.445 -10.164 1.00 94.44 81 ARG A CA 1
ATOM 666 C C . ARG A 1 81 ? -3.607 -0.822 -9.353 1.00 94.44 81 ARG A C 1
ATOM 668 O O . ARG A 1 81 ? -4.771 -1.178 -9.180 1.00 94.44 81 ARG A O 1
ATOM 675 N N . ILE A 1 82 ? -2.584 -1.470 -8.798 1.00 93.19 82 ILE A N 1
ATOM 676 C CA . ILE A 1 82 ? -2.755 -2.661 -7.946 1.00 93.19 82 ILE A CA 1
ATOM 677 C C . ILE A 1 82 ? -3.499 -2.308 -6.655 1.00 93.19 82 ILE A C 1
ATOM 679 O O . ILE A 1 82 ? -4.466 -2.976 -6.294 1.00 93.19 82 ILE A O 1
ATOM 683 N N . TRP A 1 83 ? -3.107 -1.230 -5.977 1.00 92.88 83 TRP A N 1
ATOM 684 C CA . TRP A 1 83 ? -3.771 -0.800 -4.748 1.00 92.88 83 TRP A CA 1
ATOM 685 C C . TRP A 1 83 ? -5.235 -0.439 -4.978 1.00 92.88 83 TRP A C 1
ATOM 687 O O . TRP A 1 83 ? -6.099 -0.873 -4.221 1.00 92.88 83 TRP A O 1
ATOM 697 N N . SER A 1 84 ? -5.536 0.300 -6.048 1.00 91.31 84 SER A N 1
ATOM 698 C CA . SER A 1 84 ? -6.910 0.725 -6.327 1.00 91.31 84 SER A CA 1
ATOM 699 C C . SER A 1 84 ? -7.847 -0.443 -6.643 1.00 91.31 84 SER A C 1
ATOM 701 O O . SER A 1 84 ? -9.031 -0.355 -6.335 1.00 91.31 84 SER A O 1
ATOM 703 N N . THR A 1 85 ? -7.348 -1.553 -7.192 1.00 90.50 85 THR A N 1
ATOM 704 C CA . THR A 1 85 ? -8.154 -2.752 -7.498 1.00 90.50 85 THR A CA 1
ATOM 705 C C . THR A 1 85 ? -8.308 -3.712 -6.315 1.00 90.50 85 THR A C 1
ATOM 707 O O . THR A 1 85 ? -9.118 -4.638 -6.370 1.00 90.50 85 THR A O 1
ATOM 710 N N . ARG A 1 86 ? -7.583 -3.491 -5.213 1.00 90.25 86 ARG A N 1
ATOM 711 C CA . ARG A 1 86 ? -7.588 -4.386 -4.056 1.00 90.25 86 ARG A CA 1
ATOM 712 C C . ARG A 1 86 ? -8.895 -4.296 -3.266 1.00 90.25 86 ARG A C 1
ATOM 714 O O . ARG A 1 86 ? -9.197 -3.276 -2.652 1.00 90.25 86 ARG A O 1
ATOM 721 N N . SER A 1 87 ? -9.626 -5.409 -3.210 1.00 89.31 87 SER A N 1
ATOM 722 C CA . SER A 1 87 ? -10.869 -5.539 -2.436 1.00 89.31 87 SER A CA 1
ATOM 723 C C . SER A 1 87 ? -10.690 -6.159 -1.051 1.00 89.31 87 SER A C 1
ATOM 725 O O . SER A 1 87 ? -11.586 -6.067 -0.214 1.00 89.31 87 SER A O 1
ATOM 727 N N . HIS A 1 88 ? -9.559 -6.804 -0.788 1.00 88.44 88 HIS A N 1
ATOM 728 C CA . HIS A 1 88 ? -9.253 -7.407 0.504 1.00 88.44 88 HIS A CA 1
ATOM 729 C C . HIS A 1 88 ? -7.829 -7.046 0.913 1.00 88.44 88 HIS A C 1
ATOM 731 O O . HIS A 1 88 ? -6.909 -7.167 0.105 1.00 88.44 88 HIS A O 1
ATOM 737 N N . LEU A 1 89 ? -7.652 -6.600 2.154 1.00 88.50 89 LEU A N 1
ATOM 738 C CA . LEU A 1 89 ? -6.346 -6.278 2.717 1.00 88.50 89 LEU A CA 1
ATOM 739 C C . LEU A 1 89 ? -6.111 -7.131 3.959 1.00 88.50 89 LEU A C 1
ATOM 741 O O . LEU A 1 89 ? -6.898 -7.077 4.899 1.00 88.50 89 LEU A O 1
ATOM 745 N N . SER A 1 90 ? -5.020 -7.890 3.968 1.00 85.81 90 SER A N 1
ATOM 746 C CA . SER A 1 90 ? -4.652 -8.761 5.080 1.00 85.81 90 SER A CA 1
ATOM 747 C C . SER A 1 90 ? -3.272 -8.395 5.609 1.00 85.81 90 SER A C 1
ATOM 749 O O . SER A 1 90 ? -2.333 -8.225 4.833 1.00 85.81 90 SER A O 1
ATOM 751 N N . PHE A 1 91 ? -3.153 -8.291 6.933 1.00 79.62 91 PHE A N 1
ATOM 752 C CA . PHE A 1 91 ? -1.887 -8.023 7.624 1.00 79.62 91 PHE A CA 1
ATOM 753 C C . PHE A 1 91 ? -1.239 -9.294 8.203 1.00 79.62 91 PHE A C 1
ATOM 755 O O . PHE A 1 91 ? -0.310 -9.215 9.009 1.00 79.62 91 PHE A O 1
ATOM 762 N N . THR A 1 92 ? -1.709 -10.473 7.779 1.00 71.50 92 THR A N 1
ATOM 763 C CA . THR A 1 92 ? -1.314 -11.801 8.285 1.00 71.50 92 THR A CA 1
ATOM 764 C C . THR A 1 92 ? 0.159 -12.157 8.069 1.00 71.50 92 THR A C 1
ATOM 766 O O . THR A 1 92 ? 0.641 -13.100 8.674 1.00 71.50 92 THR A O 1
ATOM 769 N N . SER A 1 93 ? 0.916 -11.430 7.253 1.00 63.25 93 SER A N 1
ATOM 770 C CA . SER A 1 93 ? 2.348 -11.699 7.021 1.00 63.25 93 SER A CA 1
ATOM 771 C C . SER A 1 93 ? 3.251 -10.496 7.305 1.00 63.25 93 SER A C 1
ATOM 773 O O . SER A 1 93 ? 4.473 -10.609 7.270 1.00 63.25 93 SER A O 1
ATOM 775 N N . THR A 1 94 ? 2.668 -9.338 7.621 1.00 61.75 94 THR A N 1
ATOM 776 C CA . THR A 1 94 ? 3.367 -8.044 7.586 1.00 61.75 94 THR A CA 1
ATOM 777 C C . THR A 1 94 ? 4.158 -7.754 8.869 1.00 61.75 94 THR A C 1
ATOM 779 O O . THR A 1 94 ? 5.152 -7.036 8.825 1.00 61.75 94 THR A O 1
ATOM 782 N N . PHE A 1 95 ? 3.758 -8.334 10.009 1.00 59.22 95 PHE A N 1
ATOM 783 C CA . PHE A 1 95 ? 4.315 -8.006 11.337 1.00 59.22 95 PHE A CA 1
ATOM 784 C C . PHE A 1 95 ? 4.697 -9.230 12.181 1.00 59.22 95 PHE A C 1
ATOM 786 O O . PHE A 1 95 ? 4.809 -9.141 13.399 1.00 59.22 95 PHE A O 1
ATOM 793 N N . PHE A 1 96 ? 4.906 -10.383 11.545 1.00 51.94 96 PHE A N 1
ATOM 794 C CA . PHE A 1 96 ? 5.140 -11.652 12.244 1.00 51.94 96 PHE A CA 1
ATOM 795 C C . PHE A 1 96 ? 6.588 -11.965 12.612 1.00 51.94 96 PHE A C 1
ATOM 797 O O . PHE A 1 96 ? 6.854 -13.007 13.213 1.00 51.94 96 PHE A O 1
ATOM 804 N N . ARG A 1 97 ? 7.545 -11.095 12.281 1.00 54.41 97 ARG A N 1
ATOM 805 C CA . ARG A 1 97 ? 8.902 -11.272 12.801 1.00 54.41 97 ARG A CA 1
ATOM 806 C C . ARG A 1 97 ? 8.887 -10.901 14.283 1.00 54.41 97 ARG A C 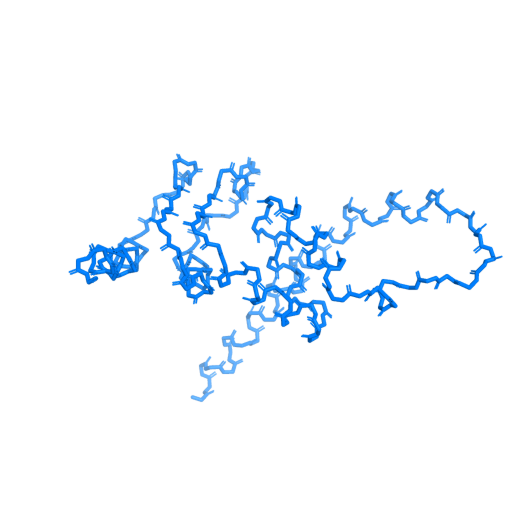1
ATOM 808 O O . ARG A 1 97 ? 8.390 -9.837 14.638 1.00 54.41 97 ARG A O 1
ATOM 815 N N . PHE A 1 98 ? 9.407 -11.773 15.147 1.00 43.38 98 PHE A N 1
ATOM 816 C CA . PHE A 1 98 ? 9.760 -11.385 16.514 1.00 43.38 98 PHE A CA 1
ATOM 817 C C . PHE A 1 98 ? 10.614 -10.106 16.409 1.00 43.38 98 PHE A C 1
ATOM 819 O O . PHE A 1 98 ? 11.550 -10.084 15.617 1.00 43.38 98 PHE A O 1
ATOM 826 N N . GLU A 1 99 ? 10.226 -9.038 17.117 1.00 52.53 99 GLU A N 1
ATOM 827 C CA . GLU A 1 99 ? 10.768 -7.660 17.013 1.00 52.53 99 GLU A CA 1
ATOM 828 C C . GLU A 1 99 ? 10.266 -6.778 15.849 1.00 52.53 99 GLU A C 1
ATOM 830 O O . GLU A 1 99 ? 10.714 -5.636 15.709 1.00 52.53 99 GLU A O 1
ATOM 835 N N . ALA A 1 100 ? 9.306 -7.226 15.032 1.00 57.50 100 ALA A N 1
ATOM 836 C CA . ALA A 1 100 ? 8.688 -6.355 14.035 1.00 57.50 100 ALA A CA 1
ATOM 837 C C . ALA A 1 100 ? 7.977 -5.177 14.730 1.00 57.50 100 ALA A C 1
ATOM 839 O O . ALA A 1 100 ? 7.211 -5.388 15.677 1.00 57.50 100 ALA A O 1
ATOM 840 N N . PRO A 1 101 ? 8.209 -3.929 14.280 1.00 59.78 101 PRO A N 1
ATOM 841 C CA . PRO A 1 101 ? 7.566 -2.768 14.872 1.00 59.78 101 PRO A CA 1
ATOM 842 C C . PRO A 1 101 ? 6.047 -2.888 14.748 1.00 59.78 101 PRO A C 1
ATOM 844 O O . PRO A 1 101 ? 5.529 -3.349 13.731 1.00 59.78 101 PRO A O 1
ATOM 847 N N . ALA A 1 102 ? 5.339 -2.445 15.786 1.00 68.12 102 ALA A N 1
ATOM 848 C CA . ALA A 1 102 ? 3.886 -2.399 15.785 1.00 68.12 102 ALA A CA 1
ATOM 849 C C . ALA A 1 102 ? 3.345 -1.651 14.563 1.00 68.12 102 ALA A C 1
ATOM 851 O O . ALA A 1 102 ? 3.892 -0.614 14.173 1.00 68.12 102 ALA A O 1
ATOM 852 N N . LEU A 1 103 ? 2.249 -2.157 13.986 1.00 75.12 103 LEU A N 1
ATOM 853 C CA . LEU A 1 103 ? 1.509 -1.440 12.955 1.00 75.12 103 LEU A CA 1
ATOM 854 C C . LEU A 1 103 ? 1.039 -0.103 13.533 1.00 75.12 103 LEU A C 1
ATOM 856 O O . LEU A 1 103 ? 0.184 -0.065 14.415 1.00 75.12 103 LEU A O 1
ATOM 860 N N . LYS A 1 104 ? 1.612 0.990 13.032 1.00 77.69 104 LYS A N 1
ATOM 861 C CA . LYS A 1 104 ? 1.219 2.344 13.421 1.00 77.69 104 LYS A CA 1
ATOM 862 C C . LYS A 1 104 ? -0.037 2.770 12.675 1.00 77.69 104 LYS A C 1
ATOM 864 O O . LYS A 1 104 ? -0.229 2.418 11.508 1.00 77.69 104 LYS A O 1
ATOM 869 N N . SER A 1 105 ? -0.841 3.602 13.320 1.00 79.56 105 SER A N 1
ATOM 870 C CA . SER A 1 105 ? -2.084 4.148 12.769 1.00 79.56 105 SER A CA 1
ATOM 871 C C . SER A 1 105 ? -1.840 4.983 11.515 1.00 79.56 105 SER A C 1
ATOM 873 O O . SER A 1 105 ? -2.629 4.931 10.576 1.00 79.56 105 SER A O 1
ATOM 875 N N . GLU A 1 106 ? -0.706 5.684 11.445 1.00 80.50 106 GLU A N 1
ATOM 876 C CA . GLU A 1 106 ? -0.273 6.426 10.258 1.00 80.50 106 GLU A CA 1
ATOM 877 C C . GLU A 1 106 ? -0.004 5.490 9.073 1.00 80.50 106 GLU A C 1
ATOM 879 O O . GLU A 1 106 ? -0.461 5.754 7.962 1.00 80.50 106 GLU A O 1
ATOM 884 N N . THR A 1 107 ? 0.692 4.374 9.309 1.00 79.75 107 THR A N 1
ATOM 885 C CA . THR A 1 107 ? 0.987 3.370 8.277 1.00 79.75 107 THR A CA 1
ATOM 886 C C . THR A 1 107 ? -0.292 2.700 7.794 1.00 79.75 107 THR A C 1
ATOM 888 O O . THR A 1 107 ? -0.510 2.589 6.588 1.00 79.75 107 THR A O 1
ATOM 891 N N . LEU A 1 108 ? -1.168 2.310 8.724 1.00 84.06 108 LEU A N 1
ATOM 892 C CA . LEU A 1 108 ? -2.476 1.754 8.398 1.00 84.06 108 LEU A CA 1
ATOM 893 C C . LEU A 1 108 ? -3.273 2.729 7.521 1.00 84.06 108 LEU A C 1
ATOM 895 O O . LEU A 1 108 ? -3.736 2.356 6.448 1.00 84.06 108 LEU A O 1
ATOM 899 N N . PHE A 1 109 ? -3.371 3.996 7.923 1.00 84.00 109 PHE A N 1
ATOM 900 C CA . PHE A 1 109 ? -4.083 5.015 7.157 1.00 84.00 109 PHE A CA 1
ATOM 901 C C . PHE A 1 109 ? -3.504 5.229 5.760 1.00 84.00 109 PHE A C 1
ATOM 903 O O . PHE A 1 109 ? -4.255 5.329 4.788 1.00 84.00 109 PHE A O 1
ATOM 910 N N . ALA A 1 110 ? -2.176 5.293 5.657 1.00 84.81 110 ALA A N 1
ATOM 911 C CA . ALA A 1 110 ? -1.484 5.472 4.391 1.00 84.81 110 ALA A CA 1
ATOM 912 C C . ALA A 1 110 ? -1.774 4.320 3.422 1.00 84.81 110 ALA A C 1
ATOM 914 O O . ALA A 1 110 ? -1.964 4.573 2.236 1.00 84.81 110 ALA A O 1
ATOM 915 N N . ILE A 1 111 ? -1.859 3.078 3.910 1.00 87.50 111 ILE A N 1
ATOM 916 C CA . ILE A 1 111 ? -2.210 1.913 3.085 1.00 87.50 111 ILE A CA 1
ATOM 917 C C . ILE A 1 111 ? -3.694 1.948 2.703 1.00 87.50 111 ILE A C 1
ATOM 919 O O . ILE A 1 111 ? -4.034 1.792 1.529 1.00 87.50 111 ILE A O 1
ATOM 923 N N . LEU A 1 112 ? -4.589 2.194 3.665 1.00 87.00 112 LEU A N 1
ATOM 924 C CA . LEU A 1 112 ? -6.032 2.173 3.414 1.00 87.00 112 LEU A CA 1
ATOM 925 C C . LEU A 1 112 ? -6.464 3.240 2.402 1.00 87.00 112 LEU A C 1
ATOM 927 O O . LEU A 1 112 ? -7.289 2.960 1.539 1.00 87.00 112 LEU A O 1
ATOM 931 N N . LYS A 1 113 ? -5.849 4.428 2.429 1.00 86.75 113 LYS A N 1
ATOM 932 C CA . LYS A 1 113 ? -6.103 5.499 1.450 1.00 86.75 113 LYS A CA 1
ATOM 933 C C . LYS 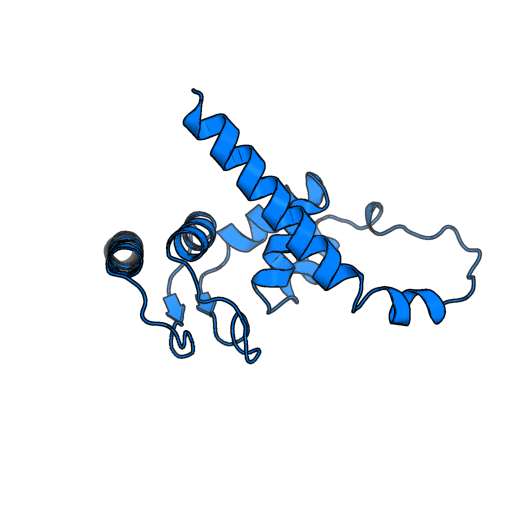A 1 113 ? -5.807 5.114 0.001 1.00 86.75 113 LYS A C 1
ATOM 935 O O . LYS A 1 113 ? -6.387 5.705 -0.905 1.00 86.75 113 LYS A O 1
ATOM 940 N N . LYS A 1 114 ? -4.903 4.160 -0.228 1.00 88.56 114 LYS A N 1
ATOM 941 C CA . LYS A 1 114 ? -4.567 3.679 -1.576 1.00 88.56 114 LYS A CA 1
ATOM 942 C C . LYS A 1 114 ? -5.596 2.667 -2.092 1.00 88.56 114 LYS A C 1
ATOM 944 O O . LYS A 1 114 ? -5.724 2.483 -3.300 1.00 88.56 114 LYS A O 1
ATOM 949 N N . CYS A 1 115 ? -6.334 2.021 -1.190 1.00 89.56 115 CYS A N 1
ATOM 950 C CA . CYS A 1 115 ? -7.250 0.928 -1.502 1.00 89.56 115 CYS A CA 1
ATOM 951 C C . CYS A 1 115 ? -8.682 1.447 -1.709 1.00 89.56 115 CYS A C 1
ATOM 953 O O . CYS A 1 115 ? -9.542 1.294 -0.846 1.00 89.56 115 CYS A O 1
ATOM 955 N N . LEU A 1 116 ? -8.947 2.065 -2.863 1.00 85.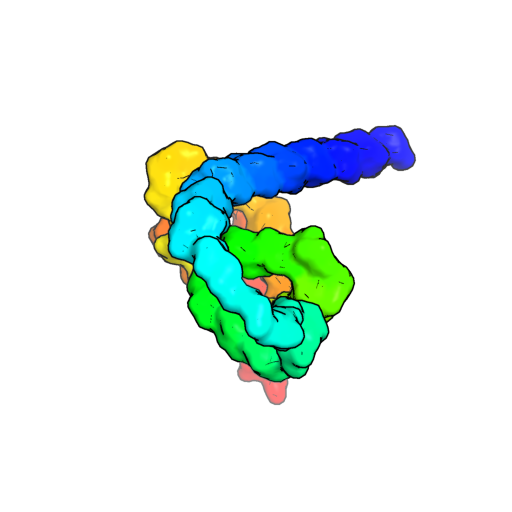06 116 LEU A N 1
ATOM 956 C CA . LEU A 1 116 ? -10.241 2.710 -3.149 1.00 85.06 116 LEU A CA 1
ATOM 957 C C . LEU A 1 116 ? -11.428 1.735 -3.222 1.00 85.06 116 LEU A C 1
ATOM 959 O O . LEU A 1 116 ? -12.553 2.124 -2.931 1.00 85.06 116 LEU A O 1
ATOM 963 N N . ASN A 1 117 ? -11.178 0.477 -3.591 1.00 85.56 117 ASN A N 1
ATOM 964 C CA . ASN A 1 117 ? -12.201 -0.567 -3.705 1.00 85.56 117 ASN A CA 1
ATOM 965 C C . ASN A 1 117 ? -12.158 -1.571 -2.546 1.00 85.56 117 ASN A C 1
ATOM 967 O O . ASN A 1 117 ? -12.656 -2.693 -2.682 1.00 85.56 117 ASN A O 1
ATOM 971 N N . LEU A 1 118 ? -11.536 -1.201 -1.422 1.00 87.75 118 LEU A N 1
ATOM 972 C CA . LEU A 1 118 ? -11.391 -2.087 -0.276 1.00 87.75 118 LEU A CA 1
ATOM 973 C C . LEU A 1 118 ? -12.765 -2.490 0.249 1.00 87.75 118 LEU A C 1
ATOM 975 O O . LEU A 1 118 ? -13.563 -1.616 0.551 1.00 87.75 118 LEU A O 1
ATOM 979 N N . LYS A 1 119 ? -13.019 -3.796 0.383 1.00 85.75 119 LYS A N 1
ATOM 980 C CA . LYS A 1 119 ? -14.268 -4.378 0.904 1.00 85.75 119 LYS A CA 1
ATOM 981 C C . LYS A 1 119 ? -14.135 -5.003 2.279 1.00 85.75 119 LYS A C 1
ATOM 983 O O . LYS A 1 119 ? -15.115 -5.139 3.002 1.00 85.75 119 LYS A O 1
ATOM 988 N N . SER A 1 120 ? -12.930 -5.432 2.623 1.00 87.12 120 SER A N 1
ATOM 989 C CA . SER A 1 120 ? -12.665 -6.133 3.872 1.00 87.12 120 SER A CA 1
ATOM 990 C C . SER A 1 120 ? -11.211 -5.972 4.284 1.00 87.12 120 SER A C 1
ATOM 992 O O . SER A 1 120 ? -10.316 -5.881 3.441 1.00 87.12 120 SER A O 1
ATOM 994 N N . ILE A 1 121 ? -10.995 -5.950 5.595 1.00 87.12 121 ILE A N 1
ATOM 995 C CA . ILE A 1 121 ? -9.686 -5.831 6.223 1.00 87.12 121 ILE A CA 1
ATOM 996 C C . ILE A 1 121 ? -9.526 -6.961 7.244 1.00 87.12 121 ILE A C 1
ATOM 998 O O . ILE A 1 121 ? -10.423 -7.189 8.055 1.00 87.12 121 ILE A O 1
ATOM 1002 N N . ASP A 1 122 ? -8.410 -7.685 7.188 1.00 85.25 122 ASP A N 1
ATOM 1003 C CA . ASP A 1 122 ? -8.051 -8.710 8.168 1.00 85.25 122 ASP A CA 1
ATOM 1004 C C . ASP A 1 122 ? -6.909 -8.218 9.063 1.00 85.25 122 ASP A C 1
ATOM 1006 O O . ASP A 1 122 ? -5.784 -7.983 8.611 1.00 85.25 122 ASP A O 1
ATOM 1010 N N . LEU A 1 123 ? -7.232 -8.068 10.347 1.00 80.44 123 LEU A N 1
ATOM 1011 C CA . LEU A 1 123 ? -6.345 -7.589 11.405 1.00 80.44 123 LEU A CA 1
ATOM 1012 C C . LEU A 1 123 ? -6.066 -8.667 12.463 1.00 80.44 123 LEU A C 1
ATOM 1014 O O . LEU A 1 123 ? -5.452 -8.360 13.480 1.00 80.44 123 LEU A O 1
ATOM 1018 N N . LYS A 1 124 ? -6.496 -9.923 12.250 1.00 76.75 124 LYS A N 1
ATOM 1019 C CA . LYS A 1 124 ? -6.438 -11.013 13.251 1.00 76.75 124 LYS A CA 1
ATOM 1020 C C . LYS A 1 124 ? -5.063 -11.229 13.868 1.00 76.75 124 LYS A C 1
ATOM 1022 O O . LYS A 1 124 ? -4.959 -11.703 14.995 1.00 76.75 124 LYS A O 1
ATOM 1027 N N . HIS A 1 125 ? -4.021 -10.912 13.116 1.00 70.62 125 HIS A N 1
ATOM 1028 C CA . HIS A 1 125 ? -2.644 -11.165 13.497 1.00 70.62 125 HIS A CA 1
ATOM 1029 C C . HIS A 1 125 ? -1.838 -9.905 13.810 1.00 70.62 125 HIS A C 1
ATOM 1031 O O . HIS A 1 125 ? -0.628 -9.972 14.025 1.00 70.62 125 HIS A O 1
ATOM 1037 N N . VAL A 1 126 ? -2.496 -8.749 13.859 1.00 72.62 126 VAL A N 1
ATOM 1038 C CA . VAL A 1 126 ? -1.875 -7.535 14.377 1.00 72.62 126 VAL A CA 1
ATOM 1039 C C . VAL A 1 126 ? -1.791 -7.696 15.896 1.00 72.62 126 VAL A C 1
ATOM 1041 O O . VAL A 1 126 ? -2.775 -7.554 16.611 1.00 72.62 126 VAL A O 1
ATOM 1044 N N . THR A 1 127 ? -0.607 -8.069 16.382 1.00 59.03 127 THR A N 1
ATOM 1045 C CA . THR A 1 127 ? -0.345 -8.424 17.791 1.00 59.03 127 THR A CA 1
ATOM 1046 C C . THR A 1 127 ? -0.331 -7.229 18.743 1.00 59.03 127 THR A C 1
ATOM 1048 O O . THR A 1 127 ? -0.358 -7.408 19.958 1.00 59.03 127 THR A O 1
ATOM 1051 N N . ASN A 1 128 ? -0.298 -6.010 18.205 1.00 65.38 128 ASN A N 1
ATOM 1052 C CA . ASN A 1 128 ? -0.254 -4.780 18.980 1.00 65.38 128 ASN A CA 1
ATOM 1053 C C . ASN A 1 128 ? -1.640 -4.136 19.018 1.00 65.38 128 ASN A C 1
ATOM 1055 O O . ASN A 1 128 ? -2.326 -4.090 17.997 1.00 65.38 128 ASN A O 1
ATOM 1059 N N . PHE A 1 129 ? -2.041 -3.627 20.187 1.00 65.50 129 PHE A N 1
ATOM 1060 C CA . PHE A 1 129 ? -3.286 -2.875 20.333 1.00 65.50 129 PHE A CA 1
ATOM 1061 C C . PHE A 1 129 ? -3.296 -1.715 19.332 1.00 65.50 129 PHE A C 1
ATOM 1063 O O . PHE A 1 129 ? -2.476 -0.802 19.424 1.00 65.50 129 PHE A O 1
ATOM 1070 N N . LEU A 1 130 ? -4.224 -1.767 18.375 1.00 71.44 130 LEU A N 1
ATOM 1071 C CA . LEU A 1 130 ? -4.548 -0.623 17.533 1.00 71.44 130 LEU A CA 1
ATOM 1072 C C . LEU A 1 130 ? -5.031 0.496 18.452 1.00 71.44 130 LEU A C 1
ATOM 1074 O O . LEU A 1 130 ? -5.919 0.283 19.280 1.00 71.44 130 LEU A O 1
ATOM 1078 N N . ASP A 1 131 ? -4.423 1.672 18.336 1.00 75.25 131 ASP A N 1
ATOM 1079 C CA . ASP A 1 131 ? -4.858 2.814 19.126 1.00 75.25 131 ASP A CA 1
ATOM 1080 C C . ASP A 1 131 ? -6.247 3.301 18.673 1.00 75.25 131 ASP A C 1
ATOM 1082 O O . ASP A 1 131 ? -6.794 2.900 17.639 1.00 75.25 131 ASP A O 1
ATOM 1086 N N . PHE A 1 132 ? -6.842 4.190 19.468 1.00 79.81 132 PHE A N 1
ATOM 1087 C CA . PHE A 1 132 ? -8.165 4.744 19.179 1.00 79.81 132 PHE A CA 1
ATOM 1088 C C . PHE A 1 132 ? -8.241 5.404 17.790 1.00 79.81 132 PHE A C 1
ATOM 1090 O O . PHE A 1 132 ? -9.262 5.311 17.114 1.00 79.81 132 PHE A O 1
ATOM 1097 N N . LYS A 1 133 ? -7.141 6.009 17.329 1.00 79.06 133 LYS A N 1
ATOM 1098 C CA . LYS A 1 133 ? -7.048 6.676 16.027 1.00 79.06 133 LYS A CA 1
ATOM 1099 C C . LYS A 1 133 ? -7.109 5.667 14.876 1.00 79.06 133 LYS A C 1
ATOM 1101 O O . LYS A 1 133 ? -7.810 5.909 13.897 1.00 79.06 133 LYS A O 1
ATOM 1106 N N . ALA A 1 134 ? -6.431 4.522 14.986 1.00 76.75 134 ALA A N 1
ATOM 1107 C CA . ALA A 1 134 ? -6.548 3.435 14.013 1.00 76.75 134 ALA A CA 1
ATOM 1108 C C . ALA A 1 134 ? -7.987 2.916 13.920 1.00 76.75 134 ALA A C 1
ATOM 1110 O O . ALA A 1 134 ? -8.488 2.713 12.813 1.00 76.75 134 ALA A O 1
ATOM 1111 N N . LEU A 1 135 ? -8.665 2.744 15.059 1.00 78.94 135 LEU A N 1
ATOM 1112 C CA . LEU A 1 135 ? -10.067 2.316 15.088 1.00 78.94 135 LEU A CA 1
ATOM 1113 C C . LEU A 1 135 ? -11.003 3.351 14.453 1.00 78.94 135 LEU A C 1
ATOM 1115 O O . LEU A 1 135 ? -11.896 2.971 13.701 1.00 78.94 135 LEU A O 1
ATOM 1119 N N . GLU A 1 136 ? -10.780 4.643 14.696 1.00 81.44 136 GLU A N 1
ATOM 1120 C CA . GLU A 1 136 ? -11.534 5.731 14.063 1.00 81.44 136 GLU A CA 1
ATOM 1121 C C . GLU A 1 136 ? -11.353 5.732 12.537 1.00 81.44 136 GLU A C 1
ATOM 1123 O O . GLU A 1 136 ? -12.331 5.786 11.791 1.00 81.44 136 GLU A O 1
ATOM 1128 N N . ILE A 1 137 ? -10.113 5.587 12.059 1.00 78.69 137 ILE A N 1
ATOM 1129 C CA . ILE A 1 137 ? -9.793 5.492 10.629 1.00 78.69 137 ILE A CA 1
ATOM 1130 C C . ILE A 1 137 ? -10.488 4.290 9.984 1.00 78.69 137 ILE A C 1
ATOM 1132 O O . ILE A 1 137 ? -11.106 4.432 8.926 1.00 78.69 137 ILE A O 1
ATOM 1136 N N . ILE A 1 138 ? -10.393 3.112 10.612 1.00 78.00 138 ILE A N 1
ATOM 1137 C CA . ILE A 1 138 ? -11.086 1.908 10.142 1.00 78.00 138 ILE A CA 1
ATOM 1138 C C . ILE A 1 138 ? -12.589 2.177 10.113 1.00 78.00 138 ILE A C 1
ATOM 1140 O O . ILE A 1 138 ? -13.225 1.897 9.106 1.00 78.00 138 ILE A O 1
ATOM 1144 N N . GLY A 1 139 ? -13.143 2.773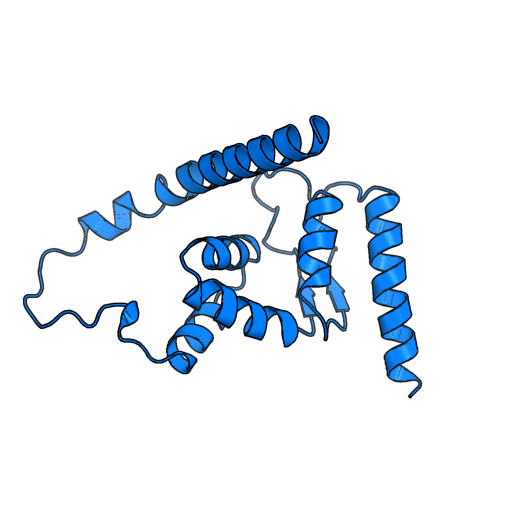 11.170 1.00 76.12 139 GLY A N 1
ATOM 1145 C CA . GLY A 1 139 ? -14.553 3.130 11.267 1.00 76.12 139 GLY A CA 1
ATOM 1146 C C . GLY A 1 139 ? -15.020 4.007 10.109 1.00 76.12 139 GLY A C 1
ATOM 1147 O O . GLY A 1 139 ? -16.010 3.670 9.471 1.00 76.12 139 GLY A O 1
ATOM 1148 N N . ILE A 1 140 ? -14.286 5.074 9.779 1.00 76.56 140 ILE A N 1
ATOM 1149 C CA . ILE A 1 140 ? -14.604 5.973 8.658 1.00 76.56 140 ILE A CA 1
ATOM 1150 C C . ILE A 1 140 ? -14.616 5.201 7.335 1.00 76.56 140 ILE A C 1
ATOM 1152 O O . ILE A 1 140 ? -15.586 5.271 6.582 1.00 76.56 140 ILE A O 1
ATOM 1156 N N . ILE A 1 141 ? -13.562 4.433 7.061 1.00 73.12 141 ILE A N 1
ATOM 1157 C CA . ILE A 1 141 ? -13.400 3.712 5.792 1.00 73.12 141 ILE A CA 1
ATOM 1158 C C . ILE A 1 141 ? -14.425 2.572 5.673 1.00 73.12 141 ILE A C 1
ATOM 1160 O O . ILE A 1 141 ? -15.014 2.373 4.610 1.00 73.12 141 ILE A O 1
ATOM 1164 N N . CYS A 1 142 ? -14.716 1.877 6.773 1.00 67.00 142 CYS A N 1
ATOM 1165 C CA . CYS A 1 142 ? -15.740 0.839 6.845 1.00 67.00 142 CYS A CA 1
ATOM 1166 C C . CYS A 1 142 ? -17.175 1.398 6.767 1.00 67.00 142 CYS A C 1
ATOM 1168 O O . CYS A 1 142 ? -18.047 0.726 6.218 1.00 67.00 142 CYS A O 1
ATOM 1170 N N . LEU A 1 143 ? -17.441 2.619 7.253 1.00 64.38 143 LEU A N 1
ATOM 1171 C CA . LEU A 1 143 ? -18.751 3.267 7.095 1.00 64.38 143 LEU A CA 1
ATOM 1172 C C . LEU A 1 143 ? -19.037 3.594 5.625 1.00 64.38 143 LEU A C 1
ATOM 1174 O O . LEU A 1 143 ? -20.145 3.353 5.144 1.00 64.38 143 LEU A O 1
ATOM 1178 N N . PHE A 1 144 ? -18.032 4.101 4.901 1.00 58.44 144 PHE A N 1
ATOM 1179 C CA . PHE A 1 144 ? -18.133 4.312 3.452 1.00 58.44 144 PHE A CA 1
ATOM 1180 C C . PHE A 1 144 ? -18.366 3.001 2.706 1.00 58.44 144 PHE A C 1
ATOM 1182 O O . PHE A 1 144 ? -19.149 2.951 1.761 1.00 58.44 144 PHE A O 1
ATOM 1189 N N . LEU A 1 145 ? -17.745 1.928 3.185 1.00 54.25 145 LEU A N 1
ATOM 1190 C CA . LEU A 1 145 ? -17.971 0.583 2.688 1.00 54.25 145 LEU A CA 1
ATOM 1191 C C . LEU A 1 145 ? -19.421 0.124 2.848 1.00 54.25 145 LEU A C 1
ATOM 1193 O O . LEU A 1 145 ? -19.997 -0.387 1.897 1.00 54.25 145 LEU A O 1
ATOM 1197 N N . PHE A 1 146 ? -20.026 0.338 4.018 1.00 48.56 146 PHE A N 1
ATOM 1198 C CA . PHE A 1 146 ? -21.419 -0.040 4.277 1.00 48.56 146 PHE A CA 1
ATOM 1199 C C . PHE A 1 146 ? -22.413 0.775 3.433 1.00 48.56 146 PHE A C 1
ATOM 1201 O O . PHE A 1 146 ? -23.400 0.233 2.943 1.00 48.56 146 PHE A O 1
ATOM 1208 N N . MET A 1 147 ? -22.130 2.063 3.215 1.00 47.53 147 MET A N 1
ATOM 1209 C CA . MET A 1 147 ? -22.936 2.935 2.351 1.00 47.53 147 MET A CA 1
ATOM 1210 C C . MET A 1 147 ? -22.842 2.545 0.866 1.00 47.53 147 MET A C 1
ATOM 1212 O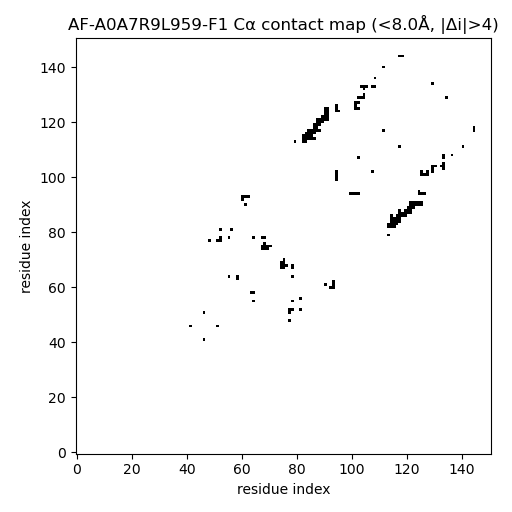 O . MET A 1 147 ? -23.836 2.634 0.152 1.00 47.53 147 MET A O 1
ATOM 1216 N N . ALA A 1 148 ? -21.683 2.068 0.398 1.00 44.88 148 ALA A N 1
ATOM 1217 C CA . ALA A 1 148 ? -21.477 1.659 -0.996 1.00 44.88 148 ALA A CA 1
ATOM 1218 C C . ALA A 1 148 ? -22.245 0.382 -1.408 1.00 44.88 148 ALA A C 1
ATOM 1220 O O . ALA A 1 148 ? -22.322 0.090 -2.595 1.00 44.88 148 ALA A O 1
ATOM 1221 N N . PHE A 1 149 ? -22.816 -0.372 -0.459 1.00 40.03 149 PHE A N 1
ATOM 1222 C CA . PHE A 1 149 ? -23.692 -1.524 -0.734 1.00 40.03 149 PHE A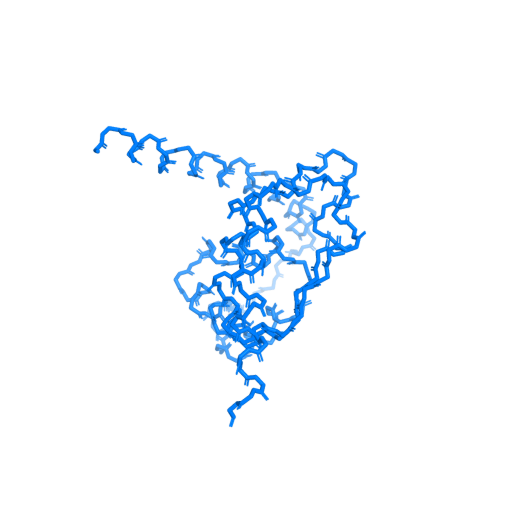 CA 1
ATOM 1223 C C . PHE A 1 149 ? -25.193 -1.176 -0.733 1.00 40.03 149 PHE A C 1
ATOM 1225 O O . PHE A 1 149 ? -26.016 -2.051 -0.996 1.00 40.03 149 PHE A O 1
ATOM 1232 N N . LEU A 1 150 ? -25.557 0.072 -0.418 1.00 41.44 150 LEU A N 1
ATOM 1233 C CA . LEU A 1 150 ? -26.946 0.553 -0.362 1.00 41.44 150 LEU A CA 1
ATOM 1234 C C . LEU A 1 150 ? -27.354 1.415 -1.576 1.00 41.44 150 LEU A C 1
ATOM 1236 O O . LEU A 1 150 ? -28.481 1.910 -1.608 1.00 41.44 150 LEU A O 1
ATOM 1240 N N . LEU A 1 151 ? -26.465 1.571 -2.561 1.00 41.09 151 LEU A N 1
ATOM 1241 C CA . LEU A 1 151 ? -26.695 2.213 -3.863 1.00 41.09 151 LEU A CA 1
ATOM 1242 C C . LEU A 1 151 ? -26.508 1.187 -4.983 1.00 41.09 151 LEU A C 1
ATOM 1244 O O . LEU A 1 151 ? -27.297 1.249 -5.952 1.00 41.09 151 LEU A O 1
#

Mean predicted aligned error: 13.72 Å

InterPro domains:
  IPR032675 Leucine-rich repeat domain superfamily [G3DSA:3.80.10.10] (36-142)
  IPR036047 F-box-like domain superfamily [SSF81383] (35-88)